Protein AF-A0A8S3ZZH4-F1 (afdb_monomer)

InterPro domains:
  IPR029034 Cystine-knot cytokine [G3DSA:2.10.90.10] (1-63)

Structure (mmCIF, N/CA/C/O backbone):
data_AF-A0A8S3ZZH4-F1
#
_entry.id   AF-A0A8S3ZZH4-F1
#
loop_
_atom_site.group_PDB
_atom_site.id
_atom_site.type_symbol
_atom_site.label_atom_id
_atom_site.label_alt_id
_atom_site.label_comp_id
_atom_site.label_asym_id
_atom_site.label_entity_id
_atom_site.label_seq_id
_atom_site.pdbx_PDB_ins_code
_atom_site.Cartn_x
_atom_site.Cartn_y
_atom_site.Cartn_z
_atom_site.occupancy
_atom_site.B_iso_or_equiv
_atom_site.auth_seq_id
_atom_site.auth_comp_id
_atom_site.auth_asym_id
_atom_site.auth_atom_id
_atom_site.pdbx_PDB_model_num
ATOM 1 N N . TYR A 1 1 ? -1.676 -6.900 11.417 1.00 72.19 1 TYR A N 1
ATOM 2 C CA . TYR A 1 1 ? -0.500 -6.166 10.906 1.00 72.19 1 TYR A CA 1
ATOM 3 C C . TYR A 1 1 ? -0.711 -5.965 9.419 1.00 72.19 1 TYR A C 1
ATOM 5 O O . TYR A 1 1 ? -1.253 -6.861 8.783 1.00 72.19 1 TYR A O 1
ATOM 13 N N . VAL A 1 2 ? -0.384 -4.784 8.901 1.00 85.12 2 VAL A N 1
A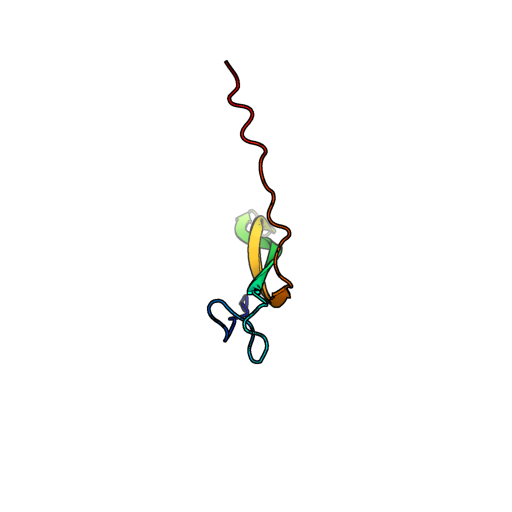TOM 14 C CA . VAL A 1 2 ? -0.514 -4.472 7.473 1.00 85.12 2 VAL A CA 1
ATOM 15 C C . VAL A 1 2 ? 0.872 -4.576 6.852 1.00 85.12 2 VAL A C 1
ATOM 17 O O . VAL A 1 2 ? 1.804 -3.951 7.355 1.00 85.12 2 VAL A O 1
ATOM 20 N N . ASN A 1 3 ? 1.008 -5.387 5.806 1.00 90.25 3 ASN A N 1
ATOM 21 C CA . ASN A 1 3 ? 2.267 -5.558 5.089 1.00 90.25 3 ASN A CA 1
ATOM 22 C C . ASN A 1 3 ? 2.252 -4.666 3.851 1.00 90.25 3 ASN A C 1
ATOM 24 O O . ASN A 1 3 ? 1.313 -4.737 3.062 1.00 90.25 3 ASN A O 1
ATOM 28 N N . ASN A 1 4 ? 3.293 -3.853 3.693 1.00 94.69 4 ASN A N 1
ATOM 29 C CA . ASN A 1 4 ? 3.504 -3.047 2.497 1.00 94.69 4 ASN A CA 1
ATOM 30 C C . ASN A 1 4 ? 4.534 -3.731 1.600 1.00 94.69 4 ASN A C 1
ATOM 32 O O . ASN A 1 4 ? 5.553 -4.229 2.086 1.00 94.69 4 ASN A O 1
ATOM 36 N N . ALA A 1 5 ? 4.274 -3.739 0.297 1.00 94.94 5 ALA A N 1
ATOM 37 C CA . ALA A 1 5 ? 5.281 -4.096 -0.687 1.00 94.94 5 ALA A CA 1
ATOM 38 C C . ALA A 1 5 ? 6.376 -3.018 -0.741 1.00 94.94 5 ALA A C 1
ATOM 40 O O . ALA A 1 5 ? 6.130 -1.848 -0.452 1.00 94.94 5 ALA A O 1
ATOM 41 N N . ILE A 1 6 ? 7.589 -3.423 -1.118 1.00 94.50 6 ILE A N 1
ATOM 42 C CA . ILE A 1 6 ? 8.719 -2.519 -1.355 1.00 94.50 6 ILE A CA 1
ATOM 43 C C . ILE A 1 6 ? 9.249 -2.809 -2.754 1.00 94.50 6 ILE A C 1
ATOM 45 O O . ILE A 1 6 ? 9.545 -3.961 -3.084 1.00 94.50 6 ILE A 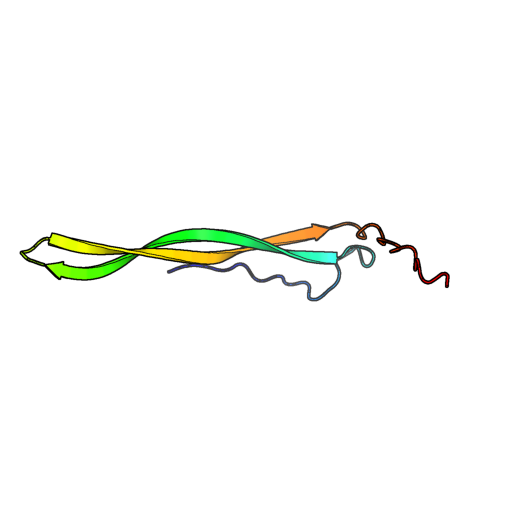O 1
ATOM 49 N N . CYS A 1 7 ? 9.393 -1.770 -3.574 1.00 93.69 7 CYS A N 1
ATOM 50 C CA . CYS A 1 7 ? 10.003 -1.916 -4.888 1.00 93.69 7 CYS A CA 1
ATOM 51 C C . CYS A 1 7 ? 11.516 -2.052 -4.760 1.00 93.69 7 CYS A C 1
ATOM 53 O O . CYS A 1 7 ? 12.181 -1.200 -4.177 1.00 93.69 7 CYS A O 1
ATOM 55 N N . MET A 1 8 ? 12.078 -3.110 -5.347 1.00 92.75 8 MET A N 1
ATOM 56 C CA . MET A 1 8 ? 13.535 -3.269 -5.429 1.00 92.75 8 MET A CA 1
ATOM 57 C C . MET A 1 8 ? 14.171 -2.293 -6.429 1.00 92.75 8 MET A C 1
ATOM 59 O O . MET A 1 8 ? 15.356 -1.986 -6.331 1.00 92.75 8 MET A O 1
ATOM 63 N N . CYS A 1 9 ? 13.391 -1.812 -7.399 1.00 89.44 9 CYS A N 1
ATOM 64 C CA . CYS A 1 9 ? 13.788 -0.756 -8.317 1.00 89.44 9 CYS A CA 1
ATOM 65 C C . CYS A 1 9 ? 13.505 0.623 -7.720 1.00 89.44 9 CYS A C 1
ATOM 67 O O . CYS A 1 9 ? 12.453 0.848 -7.132 1.00 89.44 9 CYS A O 1
ATOM 69 N N . THR A 1 10 ? 14.436 1.559 -7.906 1.00 84.00 10 THR A N 1
ATOM 70 C CA . THR A 1 10 ? 14.333 2.918 -7.351 1.00 84.00 10 THR A CA 1
ATOM 71 C C . THR A 1 10 ? 13.756 3.932 -8.338 1.00 84.00 10 THR A C 1
ATOM 73 O O . THR A 1 10 ? 13.153 4.913 -7.913 1.00 84.00 10 THR A O 1
ATOM 76 N N . GLN A 1 11 ? 13.942 3.729 -9.648 1.00 84.44 11 GLN A N 1
ATOM 77 C CA . GLN A 1 11 ? 13.472 4.656 -10.691 1.00 84.44 11 GLN A CA 1
ATOM 78 C C . GLN A 1 11 ? 13.086 3.927 -11.983 1.00 84.44 11 GLN A C 1
ATOM 80 O O . GLN A 1 11 ? 11.980 4.109 -12.497 1.00 84.44 11 GLN A O 1
ATOM 85 N N . SER A 1 12 ? 13.982 3.083 -12.495 1.00 90.81 12 SER A N 1
ATOM 86 C CA . SER A 1 12 ? 13.797 2.332 -13.737 1.00 90.81 12 SER A CA 1
ATOM 87 C C . SER A 1 12 ? 13.582 0.844 -13.488 1.00 90.81 12 SER A C 1
ATOM 89 O O . SER A 1 12 ? 13.946 0.299 -12.443 1.00 90.81 12 SER A O 1
ATOM 91 N N . CYS A 1 13 ? 12.967 0.180 -14.458 1.00 92.19 13 CYS A N 1
ATOM 92 C CA . CYS A 1 13 ? 12.729 -1.252 -14.397 1.00 92.19 13 CYS A CA 1
ATOM 93 C C . CYS A 1 13 ? 13.994 -2.067 -14.663 1.00 92.19 13 CYS A C 1
ATOM 95 O O . CYS A 1 13 ? 14.815 -1.731 -15.519 1.00 92.19 13 CYS A O 1
ATOM 97 N N . ILE A 1 14 ? 14.119 -3.192 -13.959 1.00 91.94 14 ILE A N 1
ATOM 98 C CA . ILE A 1 14 ? 15.215 -4.141 -14.167 1.00 91.94 14 ILE A CA 1
ATOM 99 C C .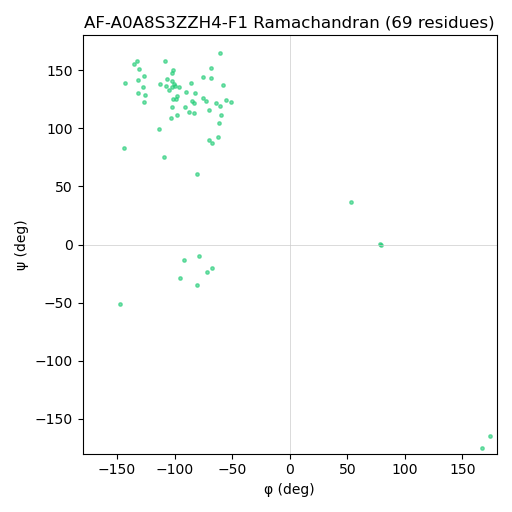 ILE A 1 14 ? 15.093 -4.710 -15.586 1.00 91.94 14 ILE A C 1
ATOM 101 O O . ILE A 1 14 ? 14.059 -5.261 -15.951 1.00 91.94 14 ILE A O 1
ATOM 105 N N . GLY A 1 15 ? 16.137 -4.541 -16.398 1.00 90.62 15 GLY A N 1
ATOM 106 C CA . GLY A 1 15 ? 16.154 -4.988 -17.797 1.00 90.62 15 GLY A CA 1
ATOM 107 C C . GLY A 1 15 ? 15.395 -4.089 -18.780 1.00 90.62 15 GLY A C 1
ATOM 108 O O . GLY A 1 15 ? 15.384 -4.386 -19.970 1.00 90.62 15 GLY A O 1
ATOM 109 N N . SER A 1 16 ? 14.798 -2.983 -18.322 1.00 88.19 16 SER A N 1
ATOM 110 C CA . SER A 1 16 ? 14.107 -2.021 -19.188 1.00 88.19 16 SER A CA 1
ATOM 111 C C . SER A 1 16 ? 14.303 -0.582 -18.681 1.00 88.19 16 SER A C 1
ATOM 113 O O . SER A 1 16 ? 13.452 -0.044 -17.968 1.00 88.19 16 SER A O 1
ATOM 115 N N . PRO A 1 17 ? 15.437 0.066 -19.019 1.00 86.69 17 PRO A N 1
ATOM 116 C CA . PRO A 1 17 ? 15.789 1.392 -18.503 1.00 86.69 17 PRO A CA 1
ATOM 117 C C . PRO A 1 17 ? 14.870 2.510 -19.015 1.00 86.69 17 PRO A C 1
ATOM 119 O O . PRO A 1 17 ? 14.790 3.566 -18.394 1.00 86.69 17 PRO A O 1
ATOM 122 N N . SER A 1 18 ? 14.165 2.285 -20.126 1.00 88.12 18 SER A N 1
ATOM 123 C CA . SER A 1 18 ? 13.166 3.206 -20.679 1.00 88.12 18 SER A CA 1
ATOM 124 C C . SER A 1 18 ? 11.812 3.145 -19.961 1.00 88.12 18 SER A C 1
ATOM 126 O O . SER A 1 18 ? 10.949 3.983 -20.225 1.00 88.12 18 SER A O 1
ATOM 128 N N . MET A 1 19 ? 11.601 2.164 -19.077 1.00 91.69 19 MET A N 1
ATOM 129 C CA . MET A 1 19 ? 10.375 2.005 -18.294 1.00 91.69 19 MET A CA 1
ATOM 130 C C . MET A 1 19 ? 10.574 2.481 -16.860 1.00 91.69 19 MET A C 1
ATOM 132 O O . MET A 1 19 ? 11.652 2.335 -16.278 1.00 91.69 19 MET A O 1
ATOM 136 N N . ARG A 1 20 ? 9.505 3.019 -16.272 1.00 91.94 20 ARG A N 1
ATOM 137 C CA . ARG A 1 20 ? 9.505 3.489 -14.887 1.00 91.94 20 ARG A CA 1
ATOM 138 C C . ARG A 1 20 ? 8.961 2.419 -13.959 1.00 91.94 20 ARG A C 1
ATOM 140 O O . ARG A 1 20 ? 7.923 1.821 -14.229 1.00 91.94 20 ARG A O 1
ATOM 147 N N . CYS A 1 21 ? 9.654 2.234 -12.847 1.00 93.12 21 CYS A N 1
ATOM 148 C CA . CYS A 1 21 ? 9.180 1.432 -11.733 1.00 93.12 21 CYS A CA 1
ATOM 149 C C . CYS A 1 21 ? 8.301 2.313 -10.840 1.00 93.12 21 CYS A C 1
ATOM 151 O O . CYS A 1 21 ? 8.735 3.382 -10.411 1.00 93.12 21 CYS A O 1
ATOM 153 N N . MET A 1 22 ? 7.056 1.903 -10.611 1.00 93.25 22 MET A N 1
ATOM 154 C CA . MET A 1 22 ? 6.091 2.653 -9.806 1.00 93.25 22 MET A CA 1
ATOM 155 C C . MET A 1 22 ? 5.418 1.749 -8.782 1.00 93.25 22 MET A C 1
ATOM 157 O O . MET A 1 22 ? 5.089 0.600 -9.078 1.00 93.25 22 MET A O 1
ATOM 161 N N . GLU A 1 23 ? 5.191 2.295 -7.592 1.00 94.81 23 GLU A N 1
ATOM 162 C CA . GLU A 1 23 ? 4.376 1.660 -6.561 1.00 94.81 23 GLU A CA 1
ATOM 163 C C . GLU A 1 23 ? 2.909 1.622 -6.994 1.00 94.81 23 GLU A C 1
ATOM 165 O O . GLU A 1 23 ? 2.395 2.554 -7.618 1.00 94.81 23 GLU A O 1
ATOM 170 N N . VAL A 1 24 ? 2.235 0.532 -6.649 1.00 94.94 24 VAL A N 1
ATOM 171 C CA . VAL A 1 24 ? 0.794 0.374 -6.797 1.00 94.94 24 VAL A CA 1
ATOM 172 C C . VAL A 1 24 ? 0.195 0.541 -5.415 1.00 94.94 24 VAL A C 1
ATOM 174 O O . VAL A 1 24 ? 0.371 -0.310 -4.542 1.00 94.94 24 VAL A O 1
ATOM 177 N N . THR A 1 25 ? -0.498 1.654 -5.208 1.00 96.19 25 THR A N 1
ATOM 178 C CA . THR A 1 25 ? -1.140 1.963 -3.936 1.00 96.19 25 THR A CA 1
ATOM 179 C C . THR A 1 25 ? -2.635 1.681 -3.987 1.00 96.19 25 THR A C 1
ATOM 181 O O . THR A 1 25 ? -3.269 1.760 -5.040 1.00 96.19 25 THR A O 1
ATOM 184 N N . TYR A 1 26 ? -3.204 1.322 -2.839 1.00 95.12 26 TYR A N 1
ATOM 185 C CA . TYR A 1 26 ? -4.634 1.093 -2.687 1.00 95.12 26 TYR A CA 1
ATOM 186 C C . TYR A 1 26 ? -5.116 1.588 -1.325 1.00 95.12 26 TYR A C 1
ATOM 188 O O . TYR A 1 26 ? -4.454 1.369 -0.310 1.00 95.12 26 TYR A O 1
ATOM 196 N N . ASP A 1 27 ? -6.284 2.220 -1.291 1.00 96.38 27 ASP A N 1
ATOM 197 C CA . ASP A 1 27 ? -6.897 2.683 -0.051 1.00 96.38 27 ASP A CA 1
ATOM 198 C C . ASP A 1 27 ? -7.739 1.566 0.566 1.00 96.38 27 ASP A C 1
ATOM 200 O O . ASP A 1 27 ? -8.753 1.142 0.011 1.00 96.38 27 ASP A O 1
ATOM 204 N N . VAL A 1 28 ? -7.323 1.081 1.737 1.00 94.62 28 VAL A N 1
ATOM 205 C CA . VAL A 1 28 ? -8.075 0.079 2.497 1.00 94.62 28 VAL A CA 1
ATOM 206 C C . VAL A 1 28 ? -8.826 0.724 3.649 1.00 94.62 28 VAL A C 1
ATOM 208 O O . VAL A 1 28 ? -8.284 1.528 4.410 1.00 94.62 28 VAL A O 1
ATOM 211 N N . THR A 1 29 ? -10.084 0.330 3.811 1.00 95.69 29 THR A N 1
ATOM 212 C CA . THR A 1 29 ? -10.894 0.698 4.970 1.00 95.69 29 THR A CA 1
ATOM 213 C C . THR A 1 29 ? -10.726 -0.346 6.067 1.00 95.69 29 THR A C 1
ATOM 215 O O . THR A 1 29 ? -10.848 -1.545 5.818 1.00 95.69 29 THR A O 1
ATOM 218 N N . TYR A 1 30 ? -10.464 0.098 7.294 1.00 93.06 30 TYR A N 1
ATOM 219 C CA . TYR A 1 30 ? -10.344 -0.771 8.460 1.00 93.06 30 TYR A CA 1
ATOM 220 C C . TYR A 1 30 ? -11.093 -0.197 9.663 1.00 93.06 30 TYR A C 1
ATOM 222 O O . TYR A 1 30 ? -11.305 1.011 9.778 1.00 93.06 30 TYR A O 1
ATOM 230 N N . PHE A 1 31 ? -11.481 -1.084 10.578 1.00 94.75 31 PHE A N 1
ATOM 231 C CA . PHE A 1 31 ? -12.190 -0.722 11.799 1.00 94.75 31 PHE A CA 1
ATOM 232 C C . PHE A 1 31 ? -11.232 -0.741 12.988 1.00 94.75 31 PHE A C 1
ATOM 234 O O . PHE A 1 31 ? -10.668 -1.779 13.336 1.00 94.75 31 PHE A O 1
ATOM 241 N N . LEU A 1 32 ? -11.054 0.412 13.624 1.00 94.00 32 LEU A N 1
ATOM 242 C CA . LEU A 1 32 ? -10.247 0.577 14.824 1.00 94.00 32 LEU A CA 1
ATOM 243 C C . LEU A 1 32 ? -11.154 0.590 16.055 1.00 94.00 32 LEU A C 1
ATOM 245 O O . LEU A 1 32 ? -12.059 1.413 16.154 1.00 94.00 32 LEU A O 1
ATOM 249 N N . ARG A 1 33 ? -10.892 -0.274 17.036 1.00 94.25 33 ARG A N 1
ATOM 250 C CA . ARG A 1 33 ? -11.612 -0.223 18.316 1.00 94.25 33 ARG A CA 1
ATOM 251 C C . ARG A 1 33 ? -11.192 1.028 19.098 1.00 94.25 33 ARG A C 1
ATOM 253 O O . ARG A 1 33 ? -10.041 1.120 19.515 1.00 94.25 33 ARG A O 1
ATOM 260 N N . LYS A 1 34 ? -12.124 1.958 19.326 1.00 95.12 34 LYS A N 1
ATOM 261 C CA . LYS A 1 34 ? -11.918 3.167 20.153 1.00 95.12 34 LYS A CA 1
ATOM 262 C C . LYS A 1 34 ? -12.033 2.880 21.642 1.00 95.12 34 LYS A C 1
ATOM 264 O O . LYS A 1 34 ? -11.330 3.485 22.441 1.00 95.12 34 LYS A O 1
ATOM 269 N N . GLY A 1 35 ? -12.926 1.967 22.001 1.00 93.06 35 GLY A N 1
ATOM 270 C CA . GLY A 1 35 ? -13.226 1.636 23.383 1.00 93.06 35 GLY A CA 1
ATOM 271 C C . GLY A 1 35 ? -14.398 0.673 23.475 1.00 93.06 35 GLY A C 1
ATOM 272 O O . GLY A 1 35 ? -14.797 0.066 22.477 1.00 93.06 35 GLY A O 1
ATOM 273 N N . CYS A 1 36 ? -14.942 0.558 24.679 1.00 94.44 36 CYS A N 1
ATOM 274 C CA . CYS A 1 36 ? -16.157 -0.191 24.952 1.00 94.44 36 CYS A CA 1
ATOM 275 C C . CYS A 1 36 ? -17.134 0.719 25.698 1.00 94.44 36 CYS A C 1
ATOM 277 O O . CYS A 1 36 ? -16.726 1.412 26.628 1.00 94.44 36 CYS A O 1
ATOM 279 N N . GLN A 1 37 ? -18.402 0.698 25.305 1.00 93.81 37 GLN A N 1
ATOM 280 C CA . GLN A 1 37 ? -19.487 1.400 25.984 1.00 93.81 37 GLN A CA 1
ATOM 281 C C . GLN A 1 37 ? -20.584 0.378 26.278 1.00 93.81 37 GLN A C 1
ATOM 283 O O . GLN A 1 37 ? -21.020 -0.325 25.371 1.00 93.81 37 GLN A O 1
ATOM 288 N N . ASP A 1 38 ? -20.957 0.234 27.550 1.00 93.94 38 ASP A N 1
ATOM 289 C 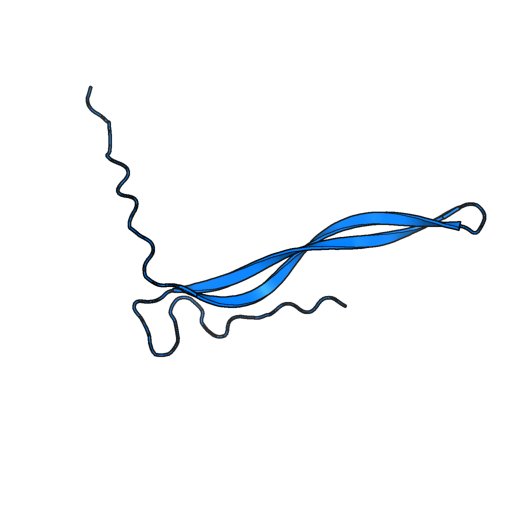CA . ASP A 1 38 ? -22.003 -0.697 28.008 1.00 93.94 38 ASP A CA 1
ATOM 290 C C . ASP A 1 38 ? -21.805 -2.154 27.540 1.00 93.94 38 ASP A C 1
ATOM 292 O O . ASP A 1 38 ? -22.745 -2.868 27.204 1.00 93.94 38 ASP A O 1
ATOM 296 N N . GLY A 1 39 ? -20.547 -2.606 27.489 1.00 91.50 39 GLY A N 1
ATOM 297 C CA . GLY A 1 39 ? -20.189 -3.957 27.038 1.00 91.50 39 GLY A CA 1
ATOM 298 C C . GLY A 1 39 ? -20.168 -4.146 25.515 1.00 91.50 39 GLY A C 1
ATOM 299 O O . GLY A 1 39 ? -19.816 -5.227 25.047 1.00 91.50 3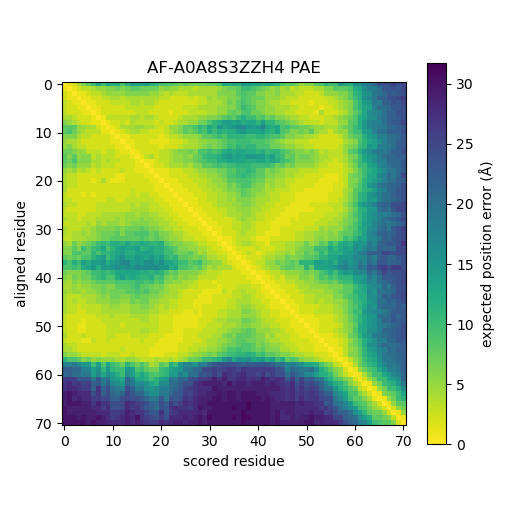9 GLY A O 1
ATOM 300 N N . LEU A 1 40 ? -20.469 -3.104 24.737 1.00 93.81 40 LEU A N 1
ATOM 301 C CA . LEU A 1 40 ? -20.390 -3.106 23.278 1.00 93.81 40 LEU A CA 1
ATOM 302 C C . LEU A 1 40 ? -19.097 -2.439 22.802 1.00 93.81 40 LEU A C 1
ATOM 304 O O . LEU A 1 40 ? -18.693 -1.385 23.297 1.00 93.81 40 LEU A O 1
ATOM 308 N N . ALA A 1 41 ? -18.435 -3.055 21.822 1.00 94.25 41 ALA A N 1
ATOM 309 C CA . ALA A 1 41 ? -17.240 -2.487 21.210 1.00 94.25 41 ALA A CA 1
ATOM 310 C C . ALA A 1 41 ? -17.615 -1.304 20.308 1.00 94.25 41 ALA A C 1
ATOM 312 O O . ALA A 1 41 ? -18.378 -1.455 19.355 1.00 94.25 41 ALA A O 1
ATOM 313 N N . VAL A 1 42 ? -17.033 -0.137 20.580 1.00 95.69 42 VAL A N 1
ATOM 314 C CA . VAL A 1 42 ? -17.184 1.051 19.735 1.00 95.69 42 VAL A CA 1
ATOM 315 C C . VAL A 1 42 ? -16.058 1.055 18.706 1.00 95.69 42 VAL A C 1
ATOM 317 O O . VAL A 1 42 ? -14.873 1.111 19.059 1.00 95.69 42 VAL A O 1
ATOM 320 N N . MET A 1 43 ? -1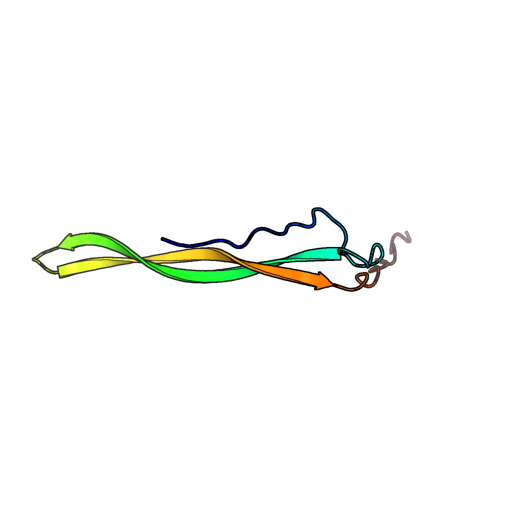6.430 0.990 17.429 1.00 95.19 43 MET A N 1
ATOM 321 C CA . MET A 1 43 ? -15.505 0.922 16.298 1.00 95.19 43 MET A CA 1
ATOM 322 C C . MET A 1 43 ? -15.488 2.255 15.541 1.00 95.19 43 MET A C 1
ATOM 324 O O . MET A 1 43 ? -16.531 2.841 15.273 1.00 95.19 43 MET A O 1
ATOM 328 N N . GLU A 1 44 ? -14.301 2.726 15.174 1.00 95.50 44 GLU A N 1
ATOM 329 C CA . GLU A 1 44 ? -14.086 3.859 14.275 1.00 95.50 44 GLU A CA 1
ATOM 330 C C . GLU A 1 44 ? -13.639 3.336 12.913 1.00 95.50 44 GLU A C 1
ATOM 332 O O . GLU A 1 44 ? -12.733 2.507 12.824 1.00 95.50 44 GLU A O 1
ATOM 337 N N . THR A 1 45 ? -14.250 3.845 11.849 1.00 95.88 45 THR A N 1
ATOM 338 C CA . THR A 1 45 ? -13.819 3.550 10.482 1.00 95.88 45 THR A CA 1
ATOM 339 C C . THR A 1 45 ? -12.653 4.460 10.118 1.00 95.88 45 THR A C 1
ATOM 341 O O . THR A 1 45 ? -12.734 5.675 10.299 1.00 95.88 45 THR A O 1
ATOM 344 N N . ARG A 1 46 ? -11.569 3.887 9.598 1.00 95.38 46 ARG A N 1
ATOM 345 C CA . ARG A 1 46 ? -10.410 4.626 9.090 1.00 95.38 46 ARG A CA 1
ATOM 346 C C . ARG A 1 46 ? -9.997 4.106 7.724 1.00 95.38 46 ARG A C 1
ATOM 348 O O . ARG A 1 46 ? -10.265 2.956 7.385 1.00 95.38 46 ARG A O 1
ATOM 355 N N . THR A 1 47 ? -9.290 4.950 6.986 1.00 95.62 47 THR A N 1
ATOM 356 C CA . THR A 1 47 ? -8.667 4.593 5.712 1.00 95.62 47 THR A CA 1
ATOM 357 C C . THR A 1 47 ? -7.155 4.615 5.872 1.00 95.62 47 THR A C 1
ATOM 359 O O . THR A 1 47 ? -6.608 5.503 6.529 1.00 95.62 47 THR A O 1
ATOM 362 N N . TYR A 1 48 ? -6.483 3.622 5.303 1.00 93.50 48 TYR A N 1
ATOM 363 C CA . TYR A 1 48 ? -5.030 3.541 5.236 1.00 93.50 48 TYR A CA 1
ATOM 364 C C . TYR A 1 48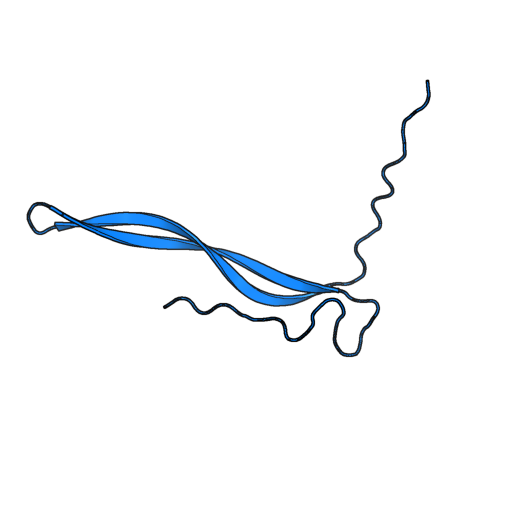 ? -4.621 3.206 3.806 1.00 93.50 48 TYR A C 1
ATOM 366 O O . TYR A 1 48 ? -5.151 2.266 3.220 1.00 93.50 48 TYR A O 1
ATOM 374 N N . THR A 1 49 ? -3.687 3.967 3.246 1.00 96.38 49 THR A N 1
ATOM 375 C CA . THR A 1 49 ? -3.133 3.682 1.922 1.00 96.38 49 THR A CA 1
ATOM 376 C C . THR A 1 49 ? -2.024 2.646 2.063 1.00 96.38 49 THR A C 1
ATOM 378 O O . THR A 1 49 ? -1.050 2.868 2.784 1.00 96.38 49 THR A O 1
ATOM 381 N N . VAL A 1 50 ? -2.171 1.513 1.381 1.00 95.81 50 VAL A N 1
ATOM 382 C CA . VAL A 1 50 ? -1.180 0.431 1.342 1.00 95.81 50 VAL A CA 1
ATOM 383 C C . VAL A 1 50 ? -0.482 0.394 -0.001 1.00 95.81 50 VAL A C 1
ATOM 385 O O . VAL A 1 50 ? -1.123 0.562 -1.035 1.00 95.81 50 VAL A O 1
ATOM 388 N N . ASN A 1 51 ? 0.816 0.109 0.004 1.00 96.19 51 ASN A N 1
ATOM 389 C CA . ASN A 1 51 ? 1.506 -0.322 -1.204 1.00 96.19 51 ASN A CA 1
ATOM 390 C C . ASN A 1 51 ? 1.282 -1.833 -1.376 1.00 96.19 51 ASN A C 1
ATOM 392 O O . ASN A 1 51 ? 1.754 -2.629 -0.559 1.00 96.19 51 ASN A O 1
ATOM 396 N N . ILE A 1 52 ? 0.553 -2.226 -2.423 1.00 96.19 52 ILE A N 1
ATOM 397 C CA . ILE A 1 52 ? 0.225 -3.630 -2.712 1.00 96.19 52 ILE A CA 1
ATOM 398 C C . ILE A 1 52 ? 1.233 -4.302 -3.647 1.00 96.19 52 ILE A C 1
ATOM 400 O O . ILE A 1 52 ? 1.218 -5.524 -3.786 1.00 96.19 52 ILE A O 1
ATOM 404 N N . GLY A 1 53 ? 2.104 -3.535 -4.300 1.00 95.69 53 GLY A N 1
ATOM 405 C CA . GLY A 1 53 ? 3.045 -4.074 -5.267 1.00 95.69 53 GLY A CA 1
ATOM 406 C C . GLY A 1 53 ? 3.722 -3.004 -6.106 1.00 95.69 53 GLY A C 1
ATOM 407 O O . GLY A 1 53 ? 3.534 -1.808 -5.927 1.00 95.69 53 GLY A O 1
ATOM 408 N N . CYS A 1 54 ? 4.515 -3.455 -7.065 1.00 95.12 54 CYS A N 1
ATOM 409 C CA . CYS A 1 54 ? 5.250 -2.583 -7.968 1.00 95.12 54 CYS A CA 1
ATOM 410 C C . CYS A 1 54 ? 4.934 -2.971 -9.399 1.00 95.12 54 CYS A C 1
ATOM 412 O O . CYS A 1 54 ? 4.775 -4.153 -9.704 1.00 95.12 54 CYS A O 1
ATOM 414 N N . GLN A 1 55 ? 4.879 -1.983 -10.280 1.00 94.25 55 GLN A N 1
ATOM 415 C CA . GLN A 1 55 ? 4.648 -2.199 -11.697 1.00 94.25 55 GLN A CA 1
ATOM 416 C C . GLN 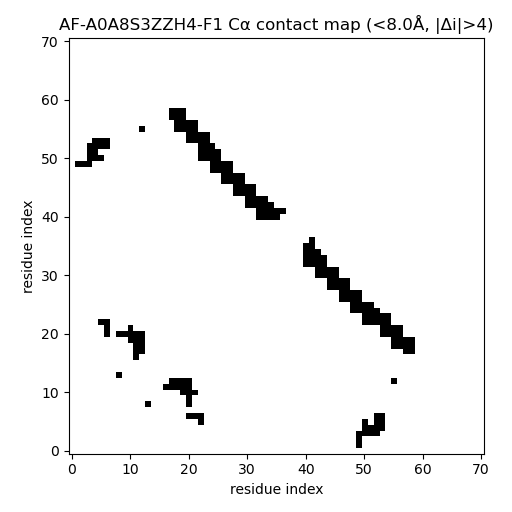A 1 55 ? 5.662 -1.447 -12.548 1.00 94.25 55 GLN A C 1
ATOM 418 O O . GLN A 1 55 ? 6.166 -0.385 -12.174 1.00 94.25 55 GLN A O 1
ATOM 423 N N . CYS A 1 56 ? 5.930 -2.013 -13.720 1.00 94.00 56 CYS A N 1
ATOM 424 C CA . CYS A 1 56 ? 6.730 -1.390 -14.756 1.00 94.00 56 CYS A CA 1
ATOM 425 C C . CYS A 1 56 ? 5.815 -0.740 -15.776 1.00 94.00 56 CYS A C 1
ATOM 427 O O . CYS A 1 56 ? 5.124 -1.428 -16.525 1.00 94.00 56 CYS A O 1
ATOM 429 N N . VAL A 1 57 ? 5.827 0.587 -15.809 1.00 92.38 57 VAL A N 1
ATOM 430 C CA . VAL A 1 57 ? 5.030 1.361 -16.757 1.00 92.38 57 VAL A CA 1
ATOM 431 C C . VAL A 1 57 ? 5.910 1.873 -17.889 1.00 92.38 57 VAL A C 1
ATOM 433 O O . VAL A 1 57 ? 7.061 2.273 -17.683 1.00 92.38 57 VAL A O 1
ATOM 436 N N . GLY A 1 58 ? 5.365 1.843 -19.105 1.00 88.94 58 GLY A N 1
ATOM 437 C CA . GLY A 1 58 ? 5.980 2.495 -20.257 1.00 88.94 58 GLY A CA 1
ATOM 438 C C . GLY A 1 58 ? 6.123 4.001 -20.031 1.00 88.94 58 GLY A C 1
ATOM 439 O O . GLY A 1 58 ? 5.514 4.563 -19.118 1.00 88.94 58 GLY A O 1
ATOM 440 N N . ALA A 1 59 ? 6.940 4.657 -20.857 1.00 73.06 59 ALA A N 1
ATOM 441 C CA . ALA A 1 59 ? 7.090 6.106 -20.803 1.00 73.06 59 ALA A CA 1
ATOM 442 C C . ALA A 1 59 ? 5.705 6.776 -20.842 1.00 73.06 59 ALA A C 1
ATOM 444 O O . ALA A 1 59 ? 4.921 6.538 -21.762 1.00 73.06 59 ALA A O 1
ATOM 445 N N . LEU A 1 60 ? 5.399 7.582 -19.820 1.00 65.75 60 LEU A N 1
ATOM 446 C CA . LEU A 1 60 ? 4.173 8.373 -19.798 1.00 65.75 60 LEU A CA 1
ATOM 447 C C . LEU A 1 60 ? 4.174 9.282 -21.036 1.00 65.75 60 LEU A C 1
ATOM 449 O O . LEU A 1 60 ? 5.227 9.856 -21.345 1.00 65.75 60 LEU A O 1
ATOM 453 N N . PRO A 1 61 ? 3.042 9.433 -21.746 1.00 61.28 61 PRO A N 1
ATOM 454 C CA . PRO A 1 61 ? 2.954 10.417 -22.809 1.00 61.28 61 PRO A CA 1
ATOM 455 C C . PRO A 1 61 ? 3.321 11.775 -22.213 1.00 61.28 61 PRO A C 1
ATOM 457 O O . PRO A 1 61 ? 2.769 12.193 -21.193 1.00 61.28 61 PRO A O 1
ATOM 460 N N . GLN A 1 62 ? 4.312 12.426 -22.814 1.00 58.88 62 GLN A N 1
ATOM 461 C CA . GLN A 1 62 ? 4.709 13.775 -22.445 1.00 58.88 62 GLN A CA 1
ATOM 462 C C . GLN A 1 62 ? 3.476 14.642 -22.717 1.00 58.88 62 GLN A C 1
ATOM 464 O O . GLN A 1 62 ? 3.139 14.873 -23.877 1.00 58.88 62 GLN A O 1
ATOM 469 N N .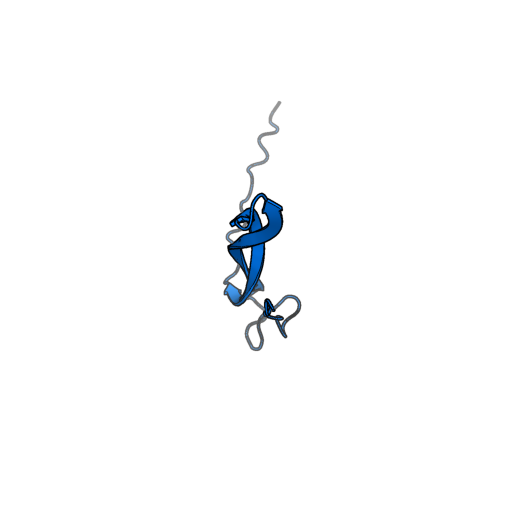 VAL A 1 63 ? 2.749 15.062 -21.680 1.00 53.22 63 VAL A N 1
ATOM 470 C CA . VAL A 1 63 ? 1.723 16.093 -21.847 1.00 53.22 63 VAL A CA 1
ATOM 471 C C . VAL A 1 63 ? 2.496 17.377 -22.116 1.00 53.22 63 VAL A C 1
ATOM 473 O O . VAL A 1 63 ? 2.905 18.078 -21.193 1.00 53.22 63 VAL A O 1
ATOM 476 N N . THR A 1 64 ? 2.773 17.655 -23.386 1.00 52.50 64 THR A N 1
ATOM 477 C CA . THR A 1 64 ? 3.134 18.993 -23.836 1.00 52.50 64 THR A CA 1
ATOM 478 C C . THR A 1 64 ? 1.931 19.870 -23.539 1.00 52.50 64 THR A C 1
ATOM 480 O O . THR A 1 64 ? 0.995 19.934 -24.328 1.00 52.50 64 THR A O 1
ATOM 483 N N . VAL A 1 65 ? 1.917 20.507 -22.366 1.00 58.47 65 VAL A N 1
ATOM 484 C CA . VAL A 1 65 ? 1.007 21.621 -22.106 1.00 58.47 65 VAL A CA 1
ATOM 485 C C . VAL A 1 65 ? 1.372 22.674 -23.153 1.00 58.47 65 VAL A C 1
ATOM 487 O O . VAL A 1 65 ? 2.501 23.174 -23.110 1.00 58.47 65 VAL A O 1
ATOM 490 N N . PRO A 1 66 ? 0.511 22.976 -24.142 1.00 54.97 66 PRO A N 1
ATOM 491 C CA . PRO A 1 66 ? 0.783 24.073 -25.050 1.00 54.97 66 PRO A CA 1
ATOM 492 C C . PRO A 1 66 ? 0.862 25.317 -24.174 1.00 54.97 66 PRO A C 1
ATOM 494 O O . PRO A 1 66 ? -0.083 25.628 -23.451 1.00 54.97 66 PRO A O 1
ATOM 497 N N . ASN A 1 67 ? 2.015 25.976 -24.170 1.00 53.50 67 ASN A N 1
ATOM 498 C CA . ASN A 1 67 ? 2.201 27.233 -23.468 1.00 53.50 67 ASN A CA 1
ATOM 499 C C . ASN A 1 67 ? 1.339 28.278 -24.191 1.00 53.50 67 ASN A C 1
ATOM 501 O O . ASN A 1 67 ? 1.788 28.895 -25.153 1.00 53.50 67 ASN A O 1
ATOM 505 N N . TYR A 1 68 ? 0.069 28.402 -23.800 1.00 55.56 68 TYR A N 1
ATOM 506 C CA . TYR A 1 68 ? -0.839 29.427 -24.306 1.00 55.56 68 TYR A CA 1
ATOM 507 C C . TYR A 1 68 ? -0.556 30.739 -23.570 1.00 55.56 68 TYR A C 1
ATOM 509 O O . TYR A 1 68 ? -1.401 31.270 -22.861 1.00 55.56 68 TYR A O 1
ATOM 517 N N . ASN A 1 69 ? 0.669 31.236 -23.714 1.00 50.59 69 ASN A N 1
ATOM 518 C CA . ASN A 1 69 ? 1.020 32.602 -23.361 1.00 50.59 69 ASN A CA 1
ATOM 519 C C . ASN A 1 69 ? 1.258 33.348 -24.674 1.00 50.59 69 ASN A C 1
ATOM 521 O O . ASN A 1 69 ? 2.394 33.569 -25.092 1.00 50.59 69 ASN A O 1
ATOM 525 N N . SER A 1 70 ? 0.156 33.670 -25.346 1.00 48.22 70 SER A N 1
ATOM 526 C CA . SER A 1 70 ? 0.096 34.727 -26.347 1.00 48.22 70 SER A CA 1
ATOM 527 C C . SER A 1 70 ? -0.805 35.820 -25.791 1.00 48.22 70 SER A C 1
ATOM 529 O O . SER A 1 70 ? -2.021 35.653 -25.830 1.00 48.22 70 SER A O 1
ATOM 531 N N . GLU A 1 71 ? -0.192 36.865 -25.239 1.00 40.25 71 GLU A N 1
ATOM 532 C CA . GLU A 1 71 ? -0.595 38.281 -25.311 1.00 40.25 71 GLU A CA 1
ATOM 533 C C . GLU A 1 71 ? 0.447 39.153 -24.599 1.00 40.25 71 GLU A C 1
ATOM 535 O O . GLU A 1 71 ? 0.833 38.818 -23.455 1.00 40.25 71 GLU A O 1
#

Mean predicted aligned error: 9.38 Å

pLDDT: mean 86.0, std 15.1, range [40.25, 96.38]

Radius of gyration: 21.14 Å; Cα contacts (8 Å, |Δi|>4): 110; chains: 1; bounding box: 38×44×54 Å

Secondary structure (DSSP, 8-state):
-PPPP--S-SSEETTEEEEEEEEEEEEEEEEEEEEEETTEEEEEEEEEEEEEEEEEEPPPP----------

Foldseek 3Di:
DADADDDPDDFADDVGRQWGKDFDKDKDKDWDFPDDDPNHTDTDIDIDIGRPDIDTGHDDPPPPPPPPPDD

Sequence (71 aa):
YVNNAICMCTQSCIGSPSMRCMEVTYDVTYFLRKGCQDGLAVMETRTYTVNIGCQCVGALPQVTVPNYNSE

Nearest PDB structures (foldseek):
  1vpp-assembly1_W  TM=4.647E-01  e=4.171E+00  Homo sapiens
  9fs5-assembly1_A  TM=4.896E-01  e=3.927E+00  Escherichia coli
  9fsm-assembly1_A  TM=4.891E-01  e=3.276E+00  Klebsiella pneumoniae
  4p24-assembly1_G  TM=3.022E-01  e=4.999E+00  Staphylococcus aureus subsp. aureus Mu50

Organism: NCBI:txid100452

Solvent-accessible surface area (backbone atoms only — not comparable to full-atom values): 4708 Å² total; per-residue (Å²): 138,87,81,64,54,78,66,91,49,89,52,39,28,90,97,34,77,77,24,37,40,41,79,39,71,46,81,42,78,48,77,45,77,78,50,69,57,97,90,39,80,40,70,42,83,46,77,48,78,39,34,77,36,64,45,74,40,69,69,72,80,80,79,76,72,76,81,86,80,85,133